Protein AF-A0AAV4JV47-F1 (afdb_monomer_lite)

Organism: NCBI:txid1093978

Sequence (155 aa):
MAGEVENIEKFLDEHLPAEKLKEVKRLLYGKELRSLEFPPEAQELATEKEFELKGYICDAAAESSRSLKVVRIAGVQNKIVLATSAPVTAQRDAIWAKISDIIKCAALCGVNILCLQEAWTMPFAFCTREKRPWAEFAEPAEIGPTTKFLQQVGQ

Foldseek 3Di:
DPPDDPDPLVVLVVPDDPVVSVVVCCVPPNDDWDWDDADPVLVVLCVVLVHDDTGTDDDDDDDPVDDDDDAAEEEDDDDFDDDQPDDLVVRQVRLLVSVLSVLVSCVSRVHPYYDYDPPSSHPPCVVVVDCPPVVVSDADPCPGPVNVSCVVSVD

Structure (mmCIF, N/CA/C/O backbone):
data_AF-A0AAV4JV47-F1
#
_entry.id   AF-A0AAV4JV47-F1
#
loop_
_atom_site.group_PDB
_atom_site.id
_atom_site.type_symbol
_atom_site.label_atom_id
_atom_site.label_alt_id
_atom_site.label_comp_id
_atom_site.label_asym_id
_atom_site.label_entity_id
_atom_site.label_seq_id
_atom_site.pdbx_PDB_ins_code
_atom_site.Cartn_x
_atom_site.Cartn_y
_atom_site.Cartn_z
_atom_site.occupancy
_atom_site.B_iso_or_equiv
_atom_site.auth_seq_id
_atom_site.auth_comp_id
_atom_site.auth_asym_id
_atom_site.auth_atom_id
_atom_site.pdbx_PDB_model_num
ATOM 1 N N . MET A 1 1 ? 18.681 25.647 8.329 1.00 42.69 1 MET A N 1
ATOM 2 C CA . MET A 1 1 ? 18.346 24.240 8.047 1.00 42.69 1 MET A CA 1
ATOM 3 C C . MET A 1 1 ? 17.227 23.882 8.998 1.00 42.69 1 MET A C 1
ATOM 5 O O . MET A 1 1 ? 17.462 23.922 10.198 1.00 42.69 1 MET A O 1
ATOM 9 N N . ALA A 1 2 ? 16.000 23.719 8.503 1.00 50.06 2 ALA A N 1
ATOM 10 C CA . ALA A 1 2 ? 14.939 23.171 9.341 1.00 50.06 2 ALA A CA 1
ATOM 11 C C . ALA A 1 2 ? 15.394 21.763 9.747 1.00 50.06 2 ALA A C 1
ATOM 13 O O . ALA A 1 2 ? 15.853 21.027 8.875 1.00 50.06 2 ALA A O 1
ATOM 14 N N . GLY A 1 3 ? 15.383 21.440 11.042 1.00 59.97 3 GLY A N 1
ATOM 15 C CA . GLY A 1 3 ? 15.695 20.084 11.490 1.00 59.97 3 GLY A CA 1
ATOM 16 C C . GLY A 1 3 ? 14.797 19.097 10.750 1.00 59.97 3 GLY A C 1
ATOM 17 O O . GLY A 1 3 ? 13.616 19.384 10.548 1.00 59.97 3 GLY A O 1
ATOM 18 N N . GLU A 1 4 ? 15.365 17.992 10.277 1.00 77.50 4 GLU A N 1
ATOM 19 C CA . GLU A 1 4 ? 14.589 16.953 9.608 1.00 77.50 4 GLU A CA 1
ATOM 20 C C . GLU A 1 4 ? 13.597 16.366 10.618 1.00 77.50 4 GLU A C 1
ATOM 22 O O . GLU A 1 4 ? 13.984 15.780 11.625 1.00 77.50 4 GLU A O 1
ATOM 27 N N . VAL A 1 5 ? 12.305 16.586 10.376 1.00 81.06 5 VAL A N 1
ATOM 28 C CA . VAL A 1 5 ? 11.218 15.982 11.146 1.00 81.06 5 VAL A CA 1
ATOM 29 C C . VAL A 1 5 ? 10.645 14.862 10.293 1.00 81.06 5 VAL A C 1
ATOM 31 O O . VAL A 1 5 ? 9.981 15.127 9.294 1.00 81.06 5 VAL A O 1
ATOM 34 N N . GLU A 1 6 ? 10.905 13.613 10.676 1.00 81.88 6 GLU A N 1
ATOM 35 C CA . GLU A 1 6 ? 10.415 12.443 9.934 1.00 81.88 6 GLU A CA 1
ATOM 36 C C . GLU A 1 6 ? 8.892 12.284 10.031 1.00 81.88 6 GLU A C 1
ATOM 38 O O . GLU A 1 6 ? 8.231 11.907 9.066 1.00 81.88 6 GLU A O 1
ATOM 43 N N . ASN A 1 7 ? 8.323 12.543 11.212 1.00 88.00 7 ASN A N 1
ATOM 44 C CA . ASN A 1 7 ? 6.908 12.338 11.488 1.00 88.00 7 ASN A CA 1
ATOM 45 C C . ASN A 1 7 ? 6.410 13.366 12.512 1.00 88.00 7 ASN A C 1
ATOM 47 O O . ASN A 1 7 ? 6.961 13.487 13.607 1.00 88.00 7 ASN A O 1
ATOM 51 N N . ILE A 1 8 ? 5.344 14.086 12.157 1.00 91.31 8 ILE A N 1
ATOM 52 C CA . ILE A 1 8 ? 4.749 15.112 13.017 1.00 91.31 8 ILE A CA 1
ATOM 53 C C . ILE A 1 8 ? 4.219 14.535 14.333 1.00 91.31 8 ILE A C 1
ATOM 55 O O . ILE A 1 8 ? 4.390 15.164 15.368 1.00 91.31 8 ILE A O 1
ATOM 59 N N . GLU A 1 9 ? 3.619 13.343 14.331 1.00 89.06 9 GLU A N 1
ATOM 60 C CA . GLU A 1 9 ? 3.106 12.723 15.555 1.00 89.06 9 GLU A CA 1
ATOM 61 C C . GLU A 1 9 ? 4.239 12.392 16.521 1.00 89.06 9 GLU A C 1
ATOM 63 O O . GLU A 1 9 ? 4.167 12.806 17.673 1.00 89.06 9 GLU A O 1
ATOM 68 N N . LYS A 1 10 ? 5.318 11.753 16.041 1.00 89.25 10 LYS A N 1
ATOM 69 C CA . LYS A 1 10 ? 6.503 11.468 16.872 1.00 89.25 10 LYS A CA 1
ATOM 70 C C . LYS A 1 10 ? 7.087 12.750 17.463 1.00 89.25 10 LYS A C 1
ATOM 72 O O . LYS A 1 10 ? 7.355 12.821 18.656 1.00 89.25 10 LYS A O 1
ATOM 77 N N . PHE A 1 11 ? 7.225 13.785 16.635 1.00 91.75 11 PHE A N 1
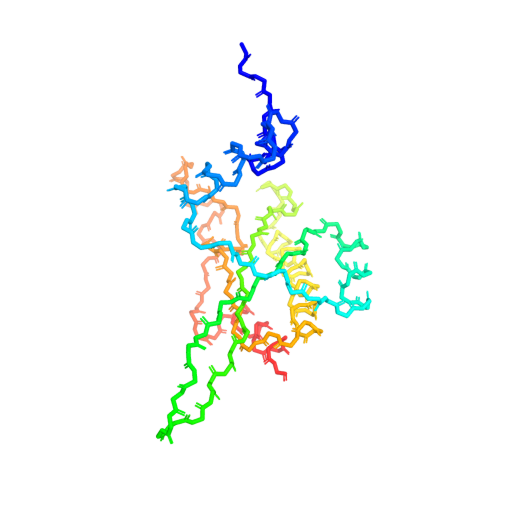ATOM 78 C CA . PHE A 1 11 ? 7.759 15.066 17.081 1.00 91.75 11 PHE A CA 1
ATOM 79 C C . PHE A 1 11 ? 6.890 15.708 18.169 1.00 91.75 11 PHE A C 1
ATOM 81 O O . PHE A 1 11 ? 7.416 16.191 19.171 1.00 91.75 11 PHE A O 1
ATOM 88 N N . LEU A 1 12 ? 5.565 15.698 17.998 1.00 92.12 12 LEU A N 1
ATOM 89 C CA . LEU A 1 12 ? 4.641 16.213 19.006 1.00 92.12 12 LEU A CA 1
ATOM 90 C C . LEU A 1 12 ? 4.714 15.389 20.299 1.00 92.12 12 LEU A C 1
ATOM 92 O O . LEU A 1 12 ? 4.764 15.978 21.377 1.00 92.12 12 LEU A O 1
ATOM 96 N N . ASP A 1 13 ? 4.766 14.061 20.190 1.00 89.44 13 ASP A N 1
ATOM 97 C CA . ASP A 1 13 ? 4.833 13.142 21.331 1.00 89.44 13 ASP A CA 1
ATOM 98 C C . ASP A 1 13 ? 6.111 13.341 22.164 1.00 89.44 13 ASP A C 1
ATOM 100 O O . ASP A 1 13 ? 6.063 13.301 23.392 1.00 89.44 13 ASP A O 1
ATOM 104 N N . GLU A 1 14 ? 7.244 13.614 21.515 1.00 92.25 14 GLU A N 1
ATOM 105 C CA . GLU A 1 14 ? 8.539 13.827 22.175 1.00 92.25 14 GLU A CA 1
ATOM 106 C C . GLU A 1 14 ? 8.668 15.199 22.861 1.00 92.25 14 GLU A C 1
ATOM 108 O O . GLU A 1 14 ? 9.405 15.333 23.840 1.00 92.25 14 GLU A O 1
ATOM 113 N N . HIS A 1 15 ? 7.974 16.229 22.362 1.00 92.88 15 HIS A N 1
ATOM 114 C CA . HIS A 1 15 ? 8.234 17.624 22.749 1.00 92.88 15 HIS A CA 1
ATOM 115 C C . HIS A 1 15 ? 7.099 18.294 23.536 1.00 92.88 15 HIS A C 1
ATOM 117 O O . HIS A 1 15 ? 7.290 19.393 24.067 1.00 92.88 15 HIS A O 1
ATOM 123 N N . LEU A 1 16 ? 5.915 17.680 23.630 1.00 93.19 16 LEU A N 1
ATOM 124 C CA . LEU A 1 16 ? 4.774 18.244 24.354 1.00 93.19 16 LEU A CA 1
ATOM 125 C C . LEU A 1 16 ? 4.447 17.443 25.622 1.00 93.19 16 LEU A C 1
ATOM 127 O O . LEU A 1 16 ? 4.343 16.220 25.579 1.00 93.19 16 LEU A O 1
ATOM 131 N N . PRO A 1 17 ? 4.174 18.118 26.756 1.00 94.75 17 PRO A N 1
ATOM 132 C CA . PRO A 1 17 ? 3.592 17.464 27.923 1.00 94.75 17 PRO A CA 1
ATOM 133 C C . PRO A 1 17 ? 2.247 16.810 27.580 1.00 94.75 17 PRO A C 1
ATOM 135 O O . PRO A 1 17 ? 1.463 17.397 26.832 1.00 94.75 17 PRO A O 1
ATOM 138 N N . ALA A 1 18 ? 1.942 15.662 28.195 1.00 91.56 18 ALA A N 1
ATOM 139 C CA . ALA A 1 18 ? 0.763 14.841 27.889 1.00 91.56 18 ALA A CA 1
ATOM 140 C C . ALA A 1 18 ? -0.566 15.626 27.839 1.00 91.56 18 ALA A C 1
ATOM 142 O O . ALA A 1 18 ? -1.353 15.454 26.910 1.00 91.56 18 ALA A O 1
ATOM 143 N N . GLU A 1 19 ? -0.786 16.547 28.783 1.00 90.88 19 GLU A N 1
ATOM 144 C CA . GLU A 1 19 ? -1.986 17.400 28.826 1.00 90.88 19 GLU A CA 1
ATOM 145 C C . GLU A 1 19 ? -2.117 18.295 27.583 1.00 90.88 19 GLU A C 1
ATOM 147 O O . GLU A 1 19 ? -3.182 18.398 26.975 1.00 90.88 19 GLU A O 1
ATOM 152 N N . LYS A 1 20 ? -1.011 18.921 27.159 1.00 93.25 20 LYS A N 1
ATOM 153 C CA . LYS A 1 20 ? -0.995 19.779 25.966 1.00 93.25 20 LYS A CA 1
ATOM 154 C C . LYS A 1 20 ? -1.056 18.952 24.690 1.00 93.25 20 LYS A C 1
ATOM 156 O O . LYS A 1 20 ? -1.734 19.349 23.751 1.00 93.25 20 LYS A O 1
ATOM 161 N N . LEU A 1 21 ? -0.370 17.814 24.663 1.00 92.94 21 LEU A N 1
ATOM 162 C CA . LEU A 1 21 ? -0.360 16.889 23.537 1.00 92.94 21 LEU A CA 1
ATOM 163 C C . LEU A 1 21 ? -1.773 16.404 23.205 1.00 92.94 21 LEU A C 1
ATOM 165 O O . LEU A 1 21 ? -2.169 16.430 22.041 1.00 92.94 21 LEU A O 1
ATOM 169 N N . LYS A 1 22 ? -2.552 16.037 24.227 1.00 91.38 22 LYS A N 1
ATOM 170 C CA . LYS A 1 22 ? -3.947 15.622 24.066 1.00 91.38 22 LYS A CA 1
ATOM 171 C C . LYS A 1 22 ? -4.797 16.721 23.431 1.00 91.38 22 LYS A C 1
ATOM 173 O O . LYS A 1 22 ? -5.512 16.455 22.469 1.00 91.38 22 LYS A O 1
ATOM 178 N N . GLU A 1 23 ? -4.688 17.959 23.916 1.00 93.38 23 GLU A N 1
ATOM 179 C CA . GLU A 1 23 ? -5.421 19.090 23.333 1.00 93.38 23 GLU A CA 1
ATOM 180 C C . GLU A 1 23 ? -4.958 19.420 21.908 1.00 93.38 23 GLU A C 1
ATOM 182 O O . GLU A 1 23 ? -5.789 19.679 21.040 1.00 93.38 23 GLU A O 1
ATOM 187 N N . VAL A 1 24 ? -3.654 19.351 21.627 1.00 94.00 24 VAL A N 1
ATOM 188 C CA . VAL A 1 24 ? -3.114 19.569 20.276 1.00 94.00 24 VAL A CA 1
ATOM 189 C C . VAL A 1 24 ? -3.617 18.499 19.307 1.00 94.00 24 VAL A C 1
ATOM 191 O O . VAL A 1 24 ? -4.143 18.847 18.250 1.00 94.00 24 VAL A O 1
ATOM 194 N N . LYS A 1 25 ? -3.537 17.210 19.668 1.00 92.69 25 LYS A N 1
ATOM 195 C CA . LYS A 1 25 ? -4.076 16.113 18.846 1.00 92.69 25 LYS A CA 1
ATOM 196 C C . LYS A 1 25 ? -5.584 16.267 18.642 1.00 92.69 25 LYS A C 1
ATOM 198 O O . LYS A 1 25 ? -6.061 16.077 17.525 1.00 92.69 25 LYS A O 1
ATOM 203 N N . ARG A 1 26 ? -6.320 16.700 19.674 1.00 93.75 26 ARG A N 1
ATOM 204 C CA . ARG A 1 26 ? -7.760 16.975 19.574 1.00 93.75 26 ARG A CA 1
ATOM 205 C C . ARG A 1 26 ? -8.079 18.081 18.568 1.00 93.75 26 ARG A C 1
ATOM 207 O O . ARG A 1 26 ? -9.056 17.975 17.834 1.00 93.75 26 ARG A O 1
ATOM 214 N N . LEU A 1 27 ? -7.281 19.147 18.541 1.00 94.56 27 LEU A N 1
ATOM 215 C CA . LEU A 1 27 ? -7.477 20.270 17.621 1.00 94.56 27 LEU A CA 1
ATOM 216 C C . LEU A 1 27 ? -7.065 19.937 16.181 1.00 94.56 27 LEU A C 1
ATOM 218 O O . LEU A 1 27 ? -7.753 20.358 15.256 1.00 94.56 27 LEU A O 1
ATOM 222 N N . LEU A 1 28 ? -5.970 19.196 15.986 1.00 94.25 28 LEU A N 1
ATOM 223 C CA . LEU A 1 28 ? -5.452 18.855 14.655 1.00 94.25 28 LEU A CA 1
ATOM 224 C C . LEU A 1 28 ? -6.223 17.712 13.987 1.00 94.25 28 LEU A C 1
ATOM 226 O O . LEU A 1 28 ? -6.542 17.796 12.804 1.00 94.25 28 LEU A O 1
ATOM 230 N N . TYR A 1 29 ? -6.510 16.647 14.738 1.00 93.25 29 TYR A N 1
ATOM 231 C CA . TYR A 1 29 ? -7.049 15.394 14.198 1.00 93.25 29 TYR A CA 1
ATOM 232 C C . TYR A 1 29 ? -8.501 15.133 14.611 1.00 93.25 29 TYR A C 1
ATOM 234 O O . TYR A 1 29 ? -9.175 14.288 14.025 1.00 93.25 29 TYR A O 1
ATOM 242 N N . GLY A 1 30 ? -9.011 15.856 15.610 1.00 92.25 30 GLY A N 1
ATOM 243 C CA . GLY A 1 30 ? -10.343 15.629 16.159 1.00 92.25 30 GLY A CA 1
ATOM 244 C C . GLY A 1 30 ? -10.346 14.541 17.231 1.00 92.25 30 GLY A C 1
ATOM 245 O O . GLY A 1 30 ? -9.715 14.672 18.276 1.00 92.25 30 GLY A O 1
ATOM 246 N N . LYS A 1 31 ? -11.125 13.478 17.031 1.00 88.69 31 LYS A N 1
ATOM 247 C CA . LYS A 1 31 ? -11.237 12.396 18.019 1.00 88.69 31 LYS A CA 1
ATOM 248 C C . LYS A 1 31 ? -10.009 11.487 17.946 1.00 88.69 31 LYS A C 1
ATOM 250 O O . LYS A 1 31 ? -9.662 11.010 16.872 1.00 88.69 31 LYS A O 1
ATOM 255 N N . GLU A 1 32 ? -9.420 11.180 19.098 1.00 88.56 32 GLU A N 1
ATOM 256 C CA . GLU A 1 32 ? -8.380 10.156 19.205 1.00 88.56 32 GLU A CA 1
ATOM 257 C C . GLU A 1 32 ? -8.941 8.776 18.824 1.00 88.56 32 GLU A C 1
ATOM 259 O O . GLU A 1 32 ? -9.976 8.336 19.342 1.00 88.56 32 GLU A O 1
ATOM 264 N N . LEU A 1 33 ? -8.275 8.115 17.878 1.00 92.69 33 LEU A N 1
ATOM 265 C CA . LEU A 1 33 ? -8.669 6.805 17.374 1.00 92.69 33 LEU A CA 1
ATOM 266 C C . LEU A 1 33 ? -7.932 5.701 18.125 1.00 92.69 33 LEU A C 1
ATOM 268 O O . LEU A 1 33 ? -6.772 5.852 18.502 1.00 92.69 33 LEU A O 1
ATOM 272 N N . ARG A 1 34 ? -8.600 4.561 18.307 1.00 94.12 34 ARG A N 1
ATOM 273 C CA . ARG A 1 34 ? -7.971 3.376 18.900 1.00 94.12 34 ARG A CA 1
ATOM 274 C C . ARG A 1 34 ? -7.056 2.723 17.870 1.00 94.12 34 ARG A C 1
ATOM 276 O O . ARG A 1 34 ? -7.464 2.572 16.719 1.00 94.12 34 ARG A O 1
ATOM 283 N N . SER A 1 35 ? -5.864 2.305 18.281 1.00 94.94 35 SER A N 1
ATOM 284 C CA . SER A 1 35 ? -4.967 1.521 17.427 1.00 94.94 35 SER A CA 1
ATOM 285 C C . SER A 1 35 ? -5.559 0.143 17.129 1.00 94.94 35 SER A C 1
ATOM 287 O O . SER A 1 35 ? -6.207 -0.465 17.983 1.00 94.94 35 SER A O 1
ATOM 289 N N . LEU A 1 36 ? -5.342 -0.343 15.910 1.00 95.69 36 LEU A N 1
ATOM 290 C CA . LEU A 1 36 ? -5.712 -1.690 15.493 1.00 95.69 36 LEU A CA 1
ATOM 291 C C . LEU A 1 36 ? -4.603 -2.673 15.882 1.00 95.69 36 LEU A C 1
ATOM 293 O O . LEU A 1 36 ? -3.433 -2.439 15.586 1.00 95.69 36 LEU A O 1
ATOM 297 N N . GLU A 1 37 ? -4.972 -3.784 16.510 1.00 95.88 37 GLU A N 1
ATOM 298 C CA . GLU A 1 37 ? -4.042 -4.884 16.764 1.00 95.88 37 GLU A CA 1
ATOM 299 C C . GLU A 1 37 ? -3.842 -5.714 15.491 1.00 95.88 37 GLU A C 1
ATOM 301 O O . GLU A 1 37 ? -4.807 -6.100 14.822 1.00 95.88 37 GLU A O 1
ATOM 306 N N . PHE A 1 38 ? -2.581 -5.992 15.160 1.00 96.81 38 PHE A N 1
ATOM 307 C CA . PHE A 1 38 ? -2.205 -6.750 13.969 1.00 96.81 38 PHE A CA 1
ATOM 308 C C . PHE A 1 38 ? -1.777 -8.177 14.316 1.00 96.81 38 PHE A C 1
ATOM 310 O O . PHE A 1 38 ? -1.081 -8.355 15.319 1.00 96.81 38 PHE A O 1
ATOM 317 N N . PRO A 1 39 ? -2.105 -9.179 13.477 1.00 97.50 39 PRO A N 1
ATOM 318 C CA . PRO A 1 39 ? -1.571 -10.531 13.626 1.00 97.50 39 PRO A CA 1
ATOM 319 C C . PRO A 1 39 ? -0.031 -10.541 13.621 1.00 97.50 39 PRO A C 1
ATOM 321 O O . PRO A 1 39 ? 0.556 -9.776 12.849 1.00 97.50 39 PRO A O 1
ATOM 324 N N . PRO A 1 40 ? 0.634 -11.410 14.411 1.00 97.44 40 PRO A N 1
ATOM 325 C CA . PRO A 1 40 ? 2.098 -11.490 14.452 1.00 97.44 40 PRO A CA 1
ATOM 326 C C . PRO A 1 40 ? 2.723 -11.696 13.068 1.00 97.44 40 PRO A C 1
ATOM 328 O O . PRO A 1 40 ? 3.636 -10.969 12.695 1.00 97.44 40 PRO A O 1
ATOM 331 N N . GLU A 1 41 ? 2.140 -12.584 12.260 1.00 97.69 41 GLU A N 1
ATOM 332 C CA . GLU A 1 41 ? 2.583 -12.879 10.890 1.00 97.69 41 GLU A CA 1
ATOM 333 C C . GLU A 1 41 ? 2.618 -11.624 9.998 1.00 97.69 41 GLU A C 1
ATOM 335 O O . GLU A 1 41 ? 3.530 -11.439 9.193 1.00 97.69 41 GLU A O 1
ATOM 340 N N . ALA A 1 42 ? 1.642 -10.723 10.154 1.00 97.75 42 ALA A N 1
ATOM 341 C CA . ALA A 1 42 ? 1.591 -9.477 9.393 1.00 97.75 42 ALA A CA 1
ATOM 342 C C . ALA A 1 42 ? 2.680 -8.490 9.838 1.00 97.75 42 ALA A C 1
ATOM 344 O O . ALA A 1 42 ? 3.258 -7.801 8.997 1.00 97.75 42 ALA A O 1
ATOM 345 N N . GLN A 1 43 ? 2.970 -8.434 11.143 1.00 97.38 43 GLN A N 1
ATOM 346 C CA . GLN A 1 43 ? 4.025 -7.581 11.700 1.00 97.38 43 GLN A CA 1
ATOM 347 C C . GLN A 1 43 ? 5.422 -8.081 11.309 1.00 97.38 43 GLN A C 1
ATOM 349 O O . GLN A 1 43 ? 6.288 -7.278 10.956 1.00 97.38 43 GLN A O 1
ATOM 354 N N . GLU A 1 44 ? 5.629 -9.399 11.328 1.00 97.94 44 GLU A N 1
ATOM 355 C CA . GLU A 1 44 ? 6.870 -10.045 10.893 1.00 97.94 44 GLU A CA 1
ATOM 356 C C . GLU A 1 44 ? 7.134 -9.768 9.414 1.00 97.94 44 GLU A C 1
ATOM 358 O O . GLU A 1 44 ? 8.217 -9.299 9.066 1.00 97.94 44 GLU A O 1
ATOM 363 N N . LEU A 1 45 ? 6.119 -9.941 8.559 1.00 97.94 45 LEU A N 1
ATOM 364 C CA . LEU A 1 45 ? 6.230 -9.646 7.132 1.00 97.94 45 LEU A CA 1
ATOM 365 C C . LEU A 1 45 ? 6.533 -8.163 6.870 1.00 97.94 45 LEU A C 1
ATOM 367 O O . LEU A 1 45 ? 7.378 -7.849 6.034 1.00 97.94 45 LEU A O 1
ATOM 371 N N . ALA A 1 46 ? 5.874 -7.246 7.585 1.00 97.62 46 ALA A N 1
ATOM 372 C CA . ALA A 1 46 ? 6.143 -5.812 7.467 1.00 97.62 46 ALA A CA 1
ATOM 373 C C . ALA A 1 46 ? 7.582 -5.454 7.873 1.00 97.62 46 ALA A C 1
ATOM 375 O O . ALA A 1 46 ? 8.231 -4.639 7.215 1.00 97.62 46 ALA A O 1
ATOM 376 N N . THR A 1 47 ? 8.097 -6.112 8.914 1.00 97.50 47 THR A N 1
ATOM 377 C CA . THR A 1 47 ? 9.476 -5.944 9.385 1.00 97.50 47 THR A CA 1
ATOM 378 C C . THR A 1 47 ? 10.479 -6.505 8.375 1.00 97.50 47 THR A C 1
ATOM 380 O O . THR A 1 47 ? 11.414 -5.803 7.999 1.00 97.50 47 THR A O 1
ATOM 383 N N . GLU A 1 48 ? 10.268 -7.730 7.884 1.00 97.88 48 GLU A N 1
ATOM 384 C CA . GLU A 1 48 ? 11.135 -8.391 6.896 1.00 97.88 48 GLU A CA 1
ATOM 385 C C . GLU A 1 48 ? 11.227 -7.591 5.590 1.00 97.88 48 GLU A C 1
ATOM 387 O O . GLU A 1 48 ? 12.292 -7.473 4.986 1.00 97.88 48 GLU A O 1
ATOM 392 N N . LYS A 1 49 ? 10.098 -7.034 5.144 1.00 97.31 49 LYS A N 1
ATOM 393 C CA . LYS A 1 49 ? 9.979 -6.294 3.880 1.00 97.31 49 LYS A CA 1
ATOM 394 C C . LYS A 1 49 ? 10.182 -4.788 4.032 1.00 97.31 49 LYS A C 1
ATOM 396 O O . LYS A 1 49 ? 10.018 -4.056 3.051 1.00 97.31 49 LYS A O 1
ATOM 401 N N . GLU A 1 50 ? 10.545 -4.345 5.234 1.00 96.69 50 GLU A N 1
ATOM 402 C CA . GLU A 1 50 ? 10.915 -2.971 5.568 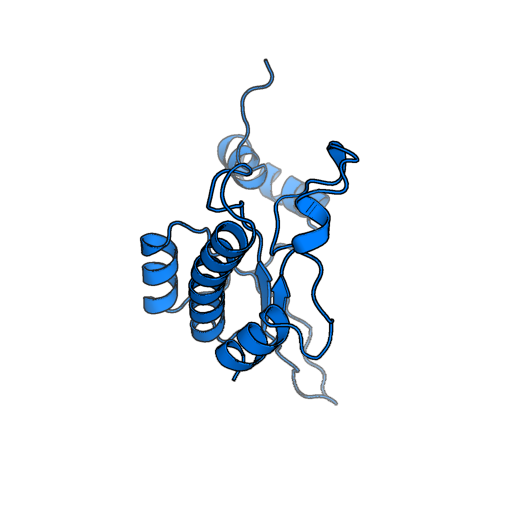1.00 96.69 50 GLU A CA 1
ATOM 403 C C . GLU A 1 50 ? 9.851 -1.932 5.163 1.00 96.69 50 GLU A C 1
ATOM 405 O O . GLU A 1 50 ? 10.131 -0.956 4.457 1.00 96.69 50 GLU A O 1
ATOM 410 N N . PHE A 1 51 ? 8.605 -2.130 5.599 1.00 96.88 51 PHE A N 1
ATOM 411 C CA . PHE A 1 51 ? 7.550 -1.124 5.457 1.00 96.88 51 PHE A CA 1
ATOM 412 C C . PHE A 1 51 ? 6.785 -0.891 6.763 1.00 96.88 51 PHE A C 1
ATOM 414 O O . PHE A 1 51 ? 6.671 -1.765 7.616 1.00 96.88 51 PHE A O 1
ATOM 421 N N . GLU A 1 52 ? 6.258 0.324 6.926 1.00 96.81 52 GLU A N 1
ATOM 422 C CA . GLU A 1 52 ? 5.480 0.703 8.105 1.00 96.81 52 GLU A CA 1
ATOM 423 C C . GLU A 1 52 ? 4.059 0.125 8.026 1.00 96.81 52 GLU A C 1
ATOM 425 O O . GLU A 1 52 ? 3.350 0.324 7.038 1.00 96.81 52 GLU A O 1
ATOM 430 N N . LEU A 1 53 ? 3.630 -0.556 9.092 1.00 97.62 53 LEU A N 1
ATOM 431 C CA . LEU A 1 53 ? 2.267 -1.052 9.265 1.00 97.62 53 LEU A CA 1
ATOM 432 C C . LEU A 1 53 ? 1.595 -0.311 10.427 1.00 97.62 53 LEU A C 1
ATOM 434 O O . LEU A 1 53 ? 1.993 -0.445 11.583 1.00 97.62 53 LEU A O 1
ATOM 438 N N . LYS A 1 54 ? 0.560 0.474 10.114 1.00 96.69 54 LYS A N 1
ATOM 439 C CA . LYS A 1 54 ? -0.250 1.230 11.081 1.00 96.69 54 LYS A CA 1
ATOM 440 C C . LYS A 1 54 ? -1.729 1.075 10.777 1.00 96.69 54 LYS A C 1
ATOM 442 O O . LYS A 1 54 ? -2.125 0.952 9.621 1.00 96.69 54 LYS A O 1
ATOM 447 N N . GLY A 1 55 ? -2.552 1.080 11.819 1.00 97.25 55 GLY A N 1
ATOM 448 C CA . GLY A 1 55 ? -3.987 0.858 11.692 1.00 97.25 55 GLY A CA 1
ATOM 449 C C . GLY A 1 55 ? -4.743 1.476 12.849 1.00 97.25 55 GLY A C 1
ATOM 450 O O . GLY A 1 55 ? -4.275 1.471 13.986 1.00 97.25 55 GLY A O 1
ATOM 451 N N . TYR A 1 56 ? -5.921 2.001 12.537 1.00 96.94 56 TYR A N 1
ATOM 452 C CA . TYR A 1 56 ? -6.756 2.743 13.469 1.00 96.94 56 TYR A CA 1
ATOM 453 C C . TYR A 1 56 ? -8.217 2.345 13.288 1.00 96.94 56 TYR A C 1
ATOM 455 O O . TYR A 1 56 ? -8.645 1.973 12.193 1.00 96.94 56 TYR A O 1
ATOM 463 N N . ILE A 1 57 ? -8.985 2.423 14.369 1.00 96.94 57 ILE A N 1
ATOM 464 C CA . ILE A 1 57 ? -10.389 2.029 14.408 1.00 96.94 57 ILE A CA 1
ATOM 465 C C . ILE A 1 57 ? -11.264 3.279 14.492 1.00 96.94 57 ILE A C 1
ATOM 467 O O . ILE A 1 57 ? -11.203 4.040 15.461 1.00 96.94 57 ILE A O 1
ATOM 471 N N . CYS A 1 58 ? -12.122 3.447 13.488 1.00 94.75 58 CYS A N 1
ATOM 472 C CA . CYS A 1 58 ? -13.168 4.464 13.455 1.00 94.75 58 CYS A CA 1
ATOM 473 C C . CYS A 1 58 ? -14.512 3.834 13.843 1.00 94.75 58 CYS A C 1
ATOM 475 O O . CYS A 1 58 ? -15.194 3.245 13.007 1.00 94.75 58 CYS A O 1
ATOM 477 N N . ASP A 1 59 ? -14.886 3.948 15.117 1.00 92.75 59 ASP A N 1
ATOM 478 C CA . ASP A 1 59 ? -16.148 3.404 15.628 1.00 92.75 59 ASP A CA 1
ATOM 479 C C . ASP A 1 59 ? -17.350 4.319 15.345 1.00 92.75 59 ASP A C 1
ATOM 481 O O . ASP A 1 59 ? -17.225 5.545 15.282 1.00 92.75 59 ASP A O 1
ATOM 485 N N . ALA A 1 60 ? -18.537 3.714 15.286 1.00 92.88 60 ALA A N 1
ATOM 486 C CA . ALA A 1 60 ? -19.826 4.398 15.222 1.00 92.88 60 ALA A CA 1
ATOM 487 C C . ALA A 1 60 ? -20.732 3.971 16.389 1.00 92.88 60 ALA A C 1
ATOM 489 O O . ALA A 1 60 ? -20.539 2.911 16.987 1.00 92.88 60 ALA A O 1
ATOM 490 N N . ALA A 1 61 ? -21.727 4.798 16.720 1.00 94.25 61 ALA A N 1
ATOM 491 C CA . ALA A 1 61 ? -22.738 4.441 17.712 1.00 94.25 61 ALA A CA 1
ATOM 492 C C . ALA A 1 61 ? -23.605 3.274 17.210 1.00 94.25 61 ALA A C 1
ATOM 494 O O . ALA A 1 61 ? -23.899 3.180 16.019 1.00 94.25 61 ALA A O 1
ATOM 495 N N . ALA A 1 62 ? -24.023 2.395 18.123 1.00 95.25 62 ALA A N 1
ATOM 496 C CA . ALA A 1 62 ? -24.904 1.286 17.781 1.00 95.25 62 ALA A CA 1
ATOM 497 C C . ALA A 1 62 ? -26.291 1.801 17.367 1.00 95.25 62 ALA A C 1
ATOM 499 O O . ALA A 1 62 ? -26.893 2.625 18.057 1.00 95.25 62 ALA A O 1
ATOM 500 N N . GLU A 1 63 ? -26.811 1.282 16.257 1.00 96.62 63 GLU A N 1
ATOM 501 C CA . GLU A 1 63 ? -28.186 1.522 15.824 1.00 96.62 63 GLU A CA 1
ATOM 502 C C . GLU A 1 63 ? -29.088 0.367 16.276 1.00 96.62 63 GLU A C 1
ATOM 504 O O . GLU A 1 63 ? -28.684 -0.793 16.266 1.00 96.62 63 GLU A O 1
ATOM 509 N N . SER A 1 64 ? -30.338 0.664 16.636 1.00 96.31 64 SER A N 1
ATOM 510 C CA . SER A 1 64 ? -31.331 -0.367 16.977 1.00 96.31 64 SER A CA 1
ATOM 511 C C . SER A 1 64 ? -31.969 -1.022 15.748 1.00 96.31 64 SER A C 1
ATOM 513 O O . SER A 1 64 ? -32.537 -2.106 15.852 1.00 96.31 64 SER A O 1
ATOM 515 N N . SER A 1 65 ? -31.897 -0.365 14.587 1.00 96.44 65 SER A N 1
ATOM 516 C CA . SER A 1 65 ? -32.543 -0.793 13.342 1.00 96.44 65 SER A CA 1
ATOM 517 C C . SER A 1 65 ? -31.586 -1.422 12.327 1.00 96.44 65 SER A C 1
ATOM 519 O O . SER A 1 65 ? -32.046 -1.990 11.336 1.00 96.44 65 SER A O 1
ATOM 521 N N . ARG A 1 66 ? -30.266 -1.323 12.537 1.00 96.81 66 ARG A N 1
ATOM 522 C CA . ARG A 1 66 ? -29.246 -1.822 11.605 1.00 96.81 66 ARG A CA 1
ATOM 523 C C . ARG A 1 66 ? -28.115 -2.516 12.345 1.00 96.81 66 ARG A C 1
ATOM 525 O O . ARG A 1 66 ? -27.682 -2.073 13.403 1.00 96.81 66 ARG 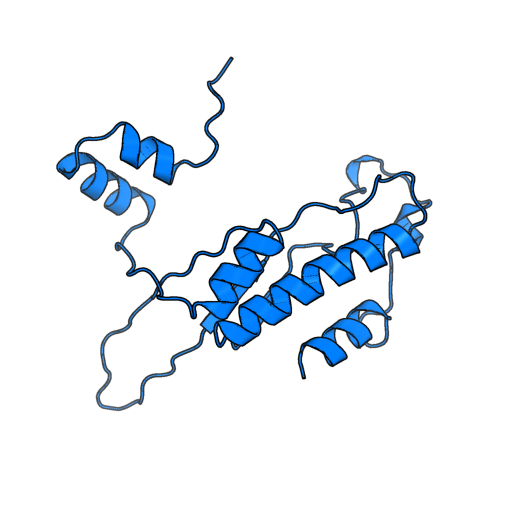A O 1
ATOM 532 N N . SER A 1 67 ? -27.601 -3.583 11.743 1.00 95.44 67 SER A N 1
ATOM 533 C CA . SER A 1 67 ? -26.372 -4.225 12.199 1.00 95.44 67 SER A CA 1
ATOM 534 C C . SER A 1 67 ? -25.142 -3.393 11.829 1.00 95.44 67 SER A C 1
ATOM 536 O O . SER A 1 67 ? -25.145 -2.651 10.841 1.00 95.44 67 SER A O 1
ATOM 538 N N . LEU A 1 68 ? -24.058 -3.573 12.584 1.00 95.19 68 LEU A N 1
ATOM 539 C CA . LEU A 1 68 ? -22.763 -2.972 12.278 1.00 95.19 68 LEU A CA 1
ATOM 540 C C . LEU A 1 68 ? -22.252 -3.452 10.912 1.00 95.19 68 LEU A C 1
ATOM 542 O O . LEU A 1 68 ? -22.276 -4.645 10.610 1.00 95.19 68 LEU A O 1
ATOM 546 N N . LYS A 1 69 ? -21.760 -2.514 10.102 1.00 95.56 69 LYS A N 1
ATOM 547 C CA . LYS A 1 69 ? -21.108 -2.786 8.814 1.00 95.56 69 LYS A CA 1
ATOM 548 C C . LYS A 1 69 ? -19.628 -2.452 8.926 1.00 95.56 69 LYS A C 1
ATOM 550 O O . 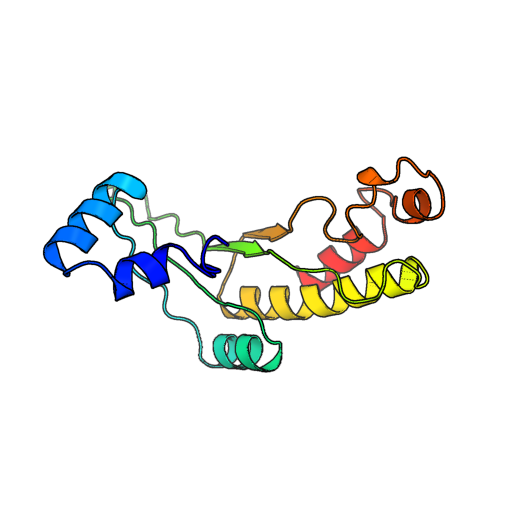LYS A 1 69 ? -19.188 -1.391 8.493 1.00 95.56 69 LYS A O 1
ATOM 555 N N . VAL A 1 70 ? -18.883 -3.338 9.577 1.00 95.94 70 VAL A N 1
ATOM 556 C CA . VAL A 1 70 ? -17.441 -3.165 9.772 1.00 95.94 70 VAL A CA 1
ATOM 557 C C . VAL A 1 70 ? -16.723 -3.488 8.465 1.00 95.94 70 VAL A C 1
ATOM 559 O O . VAL A 1 70 ? -16.907 -4.570 7.915 1.00 95.94 70 VAL A O 1
ATOM 562 N N . VAL A 1 71 ? -15.908 -2.551 7.981 1.00 97.75 71 VAL A N 1
ATOM 563 C CA . VAL A 1 71 ? -15.070 -2.715 6.788 1.00 97.75 71 VAL A CA 1
ATOM 564 C C . VAL A 1 71 ? -13.654 -2.274 7.134 1.00 97.75 71 VAL A C 1
ATOM 566 O O . VAL A 1 71 ? -13.461 -1.213 7.725 1.00 97.75 71 VAL A O 1
ATOM 569 N N . ARG A 1 72 ? -12.663 -3.083 6.764 1.00 98.06 72 ARG A N 1
ATOM 570 C CA . ARG A 1 72 ? -11.243 -2.742 6.857 1.00 98.06 72 ARG A CA 1
ATOM 571 C C . ARG A 1 72 ? -10.758 -2.241 5.505 1.00 98.06 72 ARG A C 1
ATOM 573 O O . ARG A 1 72 ? -10.909 -2.926 4.494 1.00 98.06 72 ARG A O 1
ATOM 580 N N . ILE A 1 73 ? -10.166 -1.055 5.502 1.00 98.25 73 ILE A N 1
ATOM 581 C CA . ILE A 1 73 ? -9.590 -0.435 4.309 1.00 98.25 73 ILE A CA 1
ATOM 582 C C . ILE A 1 73 ? -8.086 -0.243 4.500 1.00 98.25 73 ILE A C 1
ATOM 584 O O . ILE A 1 73 ? -7.644 0.015 5.619 1.00 98.25 73 ILE A O 1
ATOM 588 N N . ALA A 1 74 ? -7.310 -0.344 3.424 1.00 98.31 74 ALA A N 1
ATOM 589 C CA . ALA A 1 74 ? -5.880 -0.050 3.431 1.00 98.31 74 ALA A CA 1
ATOM 590 C C . ALA A 1 74 ? -5.523 0.971 2.352 1.00 98.31 74 ALA A C 1
ATOM 592 O O . ALA A 1 74 ? -5.932 0.842 1.198 1.00 98.31 74 ALA A O 1
ATOM 593 N N . GLY A 1 75 ? -4.725 1.966 2.733 1.00 98.31 75 GLY A N 1
ATOM 594 C CA . GLY A 1 75 ? -4.027 2.845 1.803 1.00 98.31 75 GLY A CA 1
ATOM 595 C C . GLY A 1 75 ? -2.555 2.460 1.754 1.00 98.31 75 GLY A C 1
ATOM 596 O O . GLY A 1 75 ? -1.924 2.336 2.801 1.00 98.31 75 GLY A O 1
ATOM 597 N N . VAL A 1 76 ? -2.016 2.270 0.553 1.00 98.31 76 VAL A N 1
ATOM 598 C CA . VAL A 1 76 ? -0.616 1.890 0.346 1.00 98.31 76 VAL A CA 1
ATOM 599 C C . VAL A 1 76 ? 0.157 3.058 -0.247 1.00 98.31 76 VAL A C 1
ATOM 601 O O . VAL A 1 76 ? -0.239 3.623 -1.267 1.00 98.31 76 VAL A O 1
ATOM 604 N N . GLN A 1 77 ? 1.286 3.378 0.381 1.00 97.44 77 GLN A N 1
ATOM 605 C CA . GLN A 1 77 ? 2.263 4.341 -0.116 1.00 97.44 77 GLN A CA 1
ATOM 606 C C . GLN A 1 77 ? 3.613 3.644 -0.282 1.00 97.44 77 GLN A C 1
ATOM 608 O O . GLN A 1 77 ? 4.039 2.880 0.584 1.00 97.44 77 GLN A O 1
ATOM 613 N N . ASN A 1 78 ? 4.298 3.892 -1.396 1.00 97.06 78 ASN A N 1
ATOM 614 C CA . ASN A 1 78 ? 5.579 3.268 -1.698 1.00 97.06 78 ASN A CA 1
ATOM 615 C C . ASN A 1 78 ? 6.498 4.180 -2.521 1.00 97.06 78 ASN A C 1
ATOM 617 O O . ASN A 1 78 ? 6.068 5.016 -3.314 1.00 97.06 78 ASN A O 1
ATOM 621 N N . LYS A 1 79 ? 7.806 3.944 -2.377 1.00 96.81 79 LYS A N 1
ATOM 622 C CA . LYS A 1 79 ? 8.830 4.444 -3.304 1.00 96.81 79 LYS A CA 1
ATOM 623 C C . LYS A 1 79 ? 9.020 3.488 -4.484 1.00 96.81 79 LYS A C 1
ATOM 625 O O . LYS A 1 79 ? 8.714 2.295 -4.370 1.00 96.81 79 LYS A O 1
ATOM 630 N N . ILE A 1 80 ? 9.574 4.003 -5.583 1.00 97.38 80 ILE A N 1
ATOM 631 C CA . ILE A 1 80 ? 10.073 3.173 -6.689 1.00 97.38 80 ILE A CA 1
ATOM 632 C C . ILE A 1 80 ? 11.211 2.262 -6.213 1.00 97.38 80 ILE A C 1
ATOM 634 O O . ILE A 1 80 ? 11.877 2.554 -5.217 1.00 97.38 80 ILE A O 1
ATOM 638 N N . VAL A 1 81 ? 11.417 1.148 -6.917 1.00 97.88 81 VAL A N 1
ATOM 639 C CA . VAL A 1 81 ? 12.373 0.108 -6.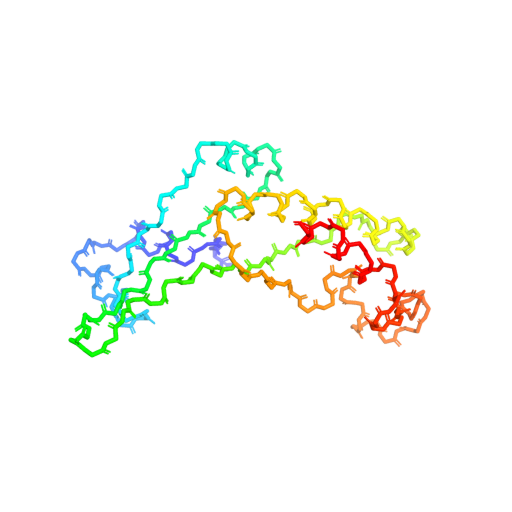503 1.00 97.88 81 VAL A CA 1
ATOM 640 C C . VAL A 1 81 ? 13.697 0.210 -7.257 1.00 97.88 81 VAL A C 1
ATOM 642 O O . VAL A 1 81 ? 14.751 0.263 -6.632 1.00 97.88 81 VAL A O 1
ATOM 645 N N . LEU A 1 82 ? 13.653 0.256 -8.590 1.00 98.25 82 LEU A N 1
ATOM 646 C CA . LEU A 1 82 ? 14.846 0.356 -9.432 1.00 98.25 82 LEU A CA 1
ATOM 647 C C . LEU A 1 82 ? 15.112 1.801 -9.870 1.00 98.25 82 LEU A C 1
ATOM 649 O O . LEU A 1 82 ? 14.236 2.663 -9.799 1.00 98.25 82 LEU A O 1
ATOM 653 N N . ALA A 1 83 ? 16.334 2.050 -10.349 1.00 97.88 83 ALA A N 1
ATOM 654 C CA . ALA A 1 83 ? 16.708 3.328 -10.943 1.00 97.88 83 ALA A CA 1
ATOM 655 C C . ALA A 1 83 ? 15.839 3.647 -12.169 1.00 97.88 83 ALA A C 1
ATOM 657 O O . ALA A 1 83 ? 15.496 2.763 -12.955 1.00 97.88 83 ALA A O 1
ATOM 658 N N . THR A 1 84 ? 15.557 4.932 -12.379 1.00 97.44 84 THR A N 1
ATOM 659 C CA . THR A 1 84 ? 14.717 5.405 -13.490 1.00 97.44 84 THR A CA 1
ATOM 660 C C . THR A 1 84 ? 15.344 5.181 -14.871 1.00 97.44 84 THR A C 1
ATOM 662 O O . THR A 1 84 ? 14.638 5.240 -15.873 1.00 97.44 84 THR A O 1
ATOM 665 N N . SER A 1 85 ? 16.645 4.877 -14.935 1.00 97.06 85 SER A N 1
ATOM 666 C CA . SER A 1 85 ? 17.381 4.497 -16.147 1.00 97.06 85 SER A CA 1
ATOM 667 C C . SER A 1 85 ? 17.289 3.006 -16.504 1.00 97.06 85 SER A C 1
ATOM 669 O O . SER A 1 85 ? 17.756 2.611 -17.572 1.00 97.06 85 SER A O 1
ATOM 671 N N . ALA A 1 86 ? 16.721 2.164 -15.633 1.00 98.06 86 ALA A N 1
ATOM 672 C CA . ALA A 1 86 ? 16.523 0.743 -15.911 1.00 98.06 86 ALA A CA 1
ATOM 673 C C . ALA A 1 86 ? 15.411 0.523 -16.963 1.00 98.06 86 ALA A C 1
ATOM 675 O O . ALA A 1 86 ? 14.581 1.410 -17.172 1.00 98.06 86 ALA A O 1
ATOM 676 N N . PRO A 1 87 ? 15.330 -0.655 -17.611 1.00 98.25 87 PRO A N 1
ATOM 677 C CA . PRO A 1 87 ? 14.234 -0.960 -18.531 1.00 98.25 87 PRO A CA 1
ATOM 678 C C . PRO A 1 87 ? 12.850 -0.801 -17.877 1.00 98.25 87 PRO A C 1
ATOM 680 O O . PRO A 1 87 ? 12.657 -1.213 -16.733 1.00 98.25 87 PRO A O 1
ATOM 683 N N . VAL A 1 88 ? 11.881 -0.245 -18.615 1.00 97.94 88 VAL A N 1
ATOM 684 C CA . VAL A 1 88 ? 10.513 0.057 -18.132 1.00 97.94 88 VAL A CA 1
ATOM 685 C C . VAL A 1 88 ? 9.841 -1.163 -17.498 1.00 97.94 88 VAL A C 1
ATOM 687 O O . VAL A 1 88 ? 9.309 -1.078 -16.392 1.00 97.94 88 VAL A O 1
ATOM 690 N N . THR A 1 89 ? 9.930 -2.320 -18.154 1.00 97.50 89 THR A N 1
ATOM 691 C CA . THR A 1 89 ? 9.365 -3.579 -17.650 1.00 97.50 89 THR A CA 1
ATOM 692 C C . THR A 1 89 ? 10.014 -4.016 -16.340 1.00 97.50 89 THR A C 1
ATOM 694 O O . THR A 1 89 ? 9.306 -4.358 -15.402 1.00 97.50 89 THR A O 1
ATOM 697 N N . ALA A 1 90 ? 11.341 -3.920 -16.225 1.00 98.38 90 ALA A N 1
ATOM 698 C CA . ALA A 1 90 ? 12.052 -4.265 -14.997 1.00 98.38 90 ALA A CA 1
ATOM 699 C C . ALA A 1 90 ? 11.671 -3.336 -13.831 1.00 98.38 90 ALA A C 1
ATOM 701 O O . ALA A 1 90 ? 11.488 -3.807 -12.710 1.00 98.38 90 ALA A O 1
ATOM 702 N N . GLN A 1 91 ? 11.519 -2.029 -14.085 1.00 98.56 91 GLN A N 1
ATOM 703 C CA . GLN A 1 91 ? 11.053 -1.076 -13.070 1.00 98.56 91 GLN A CA 1
ATOM 704 C C . GLN A 1 91 ? 9.652 -1.442 -12.564 1.00 98.56 91 GLN A C 1
ATOM 706 O O . GLN A 1 91 ? 9.440 -1.531 -11.354 1.00 98.56 91 GLN A O 1
ATOM 711 N N . ARG A 1 92 ? 8.717 -1.688 -13.489 1.00 98.25 92 ARG A N 1
ATOM 712 C CA . ARG A 1 92 ? 7.336 -2.069 -13.180 1.00 98.25 92 ARG A CA 1
ATOM 713 C C . ARG A 1 92 ? 7.271 -3.375 -12.388 1.00 98.25 92 ARG A C 1
ATOM 715 O O . ARG A 1 92 ? 6.633 -3.420 -11.341 1.00 98.25 92 ARG A O 1
ATOM 722 N N . ASP A 1 93 ? 7.957 -4.415 -12.854 1.00 98.25 93 ASP A N 1
ATOM 723 C CA . ASP A 1 93 ? 7.911 -5.745 -12.242 1.00 98.25 93 ASP A CA 1
ATOM 724 C C . ASP A 1 93 ? 8.527 -5.732 -10.828 1.00 98.25 93 ASP A C 1
ATOM 726 O O . ASP A 1 93 ? 8.024 -6.389 -9.915 1.00 98.25 93 ASP A O 1
ATOM 730 N N . ALA A 1 94 ? 9.563 -4.915 -10.601 1.00 98.50 94 ALA A N 1
ATOM 731 C CA . ALA A 1 94 ? 10.133 -4.716 -9.270 1.00 98.50 94 ALA A CA 1
ATOM 732 C C . ALA A 1 94 ? 9.148 -4.024 -8.308 1.00 98.50 94 ALA A C 1
ATOM 734 O O . ALA A 1 94 ? 9.058 -4.394 -7.135 1.00 98.50 94 ALA A O 1
ATOM 735 N N . ILE A 1 95 ? 8.379 -3.045 -8.798 1.00 98.50 95 ILE A N 1
ATOM 736 C CA . ILE A 1 95 ? 7.302 -2.420 -8.021 1.00 98.50 95 ILE A CA 1
ATOM 737 C C . ILE A 1 95 ? 6.194 -3.439 -7.730 1.00 98.50 95 ILE A C 1
ATOM 739 O O . ILE A 1 95 ? 5.742 -3.525 -6.590 1.00 98.50 95 ILE A O 1
ATOM 743 N N . TRP A 1 96 ? 5.776 -4.240 -8.715 1.00 98.44 96 TRP A N 1
ATOM 744 C CA . TRP A 1 96 ? 4.769 -5.286 -8.515 1.00 98.44 96 TRP A CA 1
ATOM 745 C C . TRP A 1 96 ? 5.177 -6.287 -7.439 1.00 98.44 96 TRP A C 1
ATOM 747 O O . TRP A 1 96 ? 4.357 -6.608 -6.584 1.00 98.44 96 TRP A O 1
ATOM 757 N N . ALA A 1 97 ? 6.433 -6.741 -7.431 1.00 98.00 97 ALA A N 1
ATOM 758 C CA . ALA A 1 97 ? 6.935 -7.648 -6.401 1.00 98.00 97 ALA A CA 1
ATOM 759 C C . ALA A 1 97 ? 6.788 -7.040 -4.995 1.00 98.00 97 ALA A C 1
ATOM 761 O O . ALA A 1 97 ? 6.256 -7.685 -4.091 1.00 98.00 97 ALA A O 1
ATOM 762 N N . LYS A 1 98 ? 7.164 -5.764 -4.833 1.00 98.19 98 LYS A N 1
ATOM 763 C CA . LYS A 1 98 ? 7.001 -5.038 -3.567 1.00 98.19 98 LYS A CA 1
ATOM 764 C C . LYS A 1 98 ? 5.533 -4.896 -3.158 1.00 98.19 98 LYS A C 1
ATOM 766 O O . LYS A 1 98 ? 5.183 -5.136 -2.006 1.00 98.19 98 LYS A O 1
ATOM 771 N N . ILE A 1 99 ? 4.673 -4.511 -4.098 1.00 98.25 99 ILE A N 1
ATOM 772 C CA . ILE A 1 99 ? 3.238 -4.342 -3.849 1.00 98.25 99 ILE A CA 1
ATOM 773 C C . ILE A 1 99 ? 2.559 -5.682 -3.553 1.00 98.25 99 ILE A C 1
ATOM 775 O O . ILE A 1 99 ? 1.675 -5.724 -2.707 1.00 98.25 99 ILE A O 1
ATOM 779 N N . SER A 1 100 ? 2.996 -6.781 -4.169 1.00 97.75 100 SER A N 1
ATOM 780 C CA . SER A 1 100 ? 2.501 -8.126 -3.860 1.00 97.75 100 SER A CA 1
ATOM 781 C C . SER A 1 100 ? 2.718 -8.469 -2.386 1.00 97.75 100 SER A C 1
ATOM 783 O O . SER A 1 100 ? 1.791 -8.935 -1.731 1.00 97.75 100 SER A O 1
ATOM 785 N N . ASP A 1 101 ? 3.898 -8.179 -1.835 1.00 97.75 101 ASP A N 1
ATOM 786 C CA . ASP A 1 101 ? 4.183 -8.431 -0.419 1.00 97.75 101 ASP A CA 1
ATOM 787 C C . ASP A 1 101 ? 3.344 -7.538 0.516 1.00 97.75 101 ASP A C 1
ATOM 789 O O . ASP A 1 101 ? 2.836 -8.012 1.534 1.00 97.75 101 ASP A O 1
ATOM 793 N N . ILE A 1 102 ? 3.095 -6.281 0.135 1.00 98.12 102 ILE A N 1
ATOM 794 C CA . ILE A 1 102 ? 2.206 -5.382 0.890 1.00 98.12 102 ILE A CA 1
ATOM 795 C C . ILE A 1 102 ? 0.745 -5.857 0.829 1.00 98.12 102 ILE A C 1
ATOM 797 O O . ILE A 1 102 ? 0.057 -5.852 1.849 1.00 98.12 102 ILE A O 1
ATOM 801 N N . ILE A 1 103 ? 0.265 -6.311 -0.334 1.00 98.12 103 ILE A N 1
ATOM 802 C CA . ILE A 1 103 ? -1.093 -6.856 -0.493 1.00 98.12 103 ILE A CA 1
ATOM 803 C C . ILE A 1 103 ? -1.264 -8.119 0.356 1.00 98.12 103 ILE A C 1
ATOM 805 O O . ILE A 1 103 ? -2.279 -8.248 1.037 1.00 98.12 103 ILE A O 1
ATOM 809 N N . LYS A 1 104 ? -0.262 -9.009 0.403 1.00 97.50 104 LYS A N 1
ATOM 810 C CA . LYS A 1 104 ? -0.274 -10.175 1.304 1.00 97.50 104 LYS A CA 1
ATOM 811 C C . LYS A 1 104 ? -0.390 -9.750 2.769 1.00 97.50 104 LYS A C 1
ATOM 813 O O . LYS A 1 104 ? 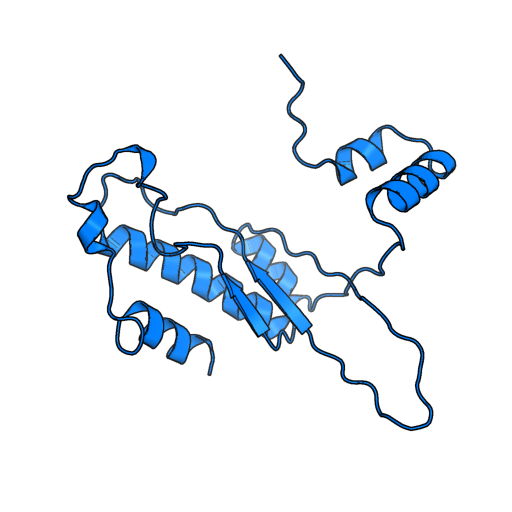-1.218 -10.291 3.493 1.00 97.50 104 LYS A O 1
ATOM 818 N N . CYS A 1 105 ? 0.385 -8.753 3.200 1.00 98.00 105 CYS A N 1
ATOM 819 C CA . CYS A 1 105 ? 0.291 -8.215 4.560 1.00 98.00 105 CYS A CA 1
ATOM 820 C C . CYS A 1 105 ? -1.101 -7.628 4.851 1.00 98.00 105 CYS A C 1
ATOM 822 O O . CYS A 1 105 ? -1.688 -7.906 5.897 1.00 98.00 105 CYS A O 1
ATOM 824 N N . ALA A 1 106 ? -1.681 -6.883 3.907 1.00 97.94 106 ALA A N 1
ATOM 825 C CA . ALA A 1 106 ? -3.037 -6.354 4.033 1.00 97.94 106 ALA A CA 1
ATOM 826 C C . ALA A 1 106 ? -4.094 -7.472 4.124 1.00 97.94 106 ALA A C 1
ATOM 828 O O . ALA A 1 106 ? -5.028 -7.370 4.923 1.00 97.94 106 ALA A O 1
ATOM 829 N N . ALA A 1 107 ? -3.923 -8.560 3.368 1.00 97.38 107 ALA A N 1
ATOM 830 C CA . ALA A 1 107 ? -4.786 -9.735 3.437 1.00 97.38 107 ALA A CA 1
ATOM 831 C C . ALA A 1 107 ? -4.706 -10.423 4.810 1.00 97.38 107 ALA A C 1
ATOM 833 O O . ALA A 1 107 ? -5.748 -10.703 5.403 1.00 97.38 107 ALA A O 1
ATOM 834 N N . LEU A 1 108 ? -3.502 -10.601 5.373 1.00 97.31 108 LEU A N 1
ATOM 835 C CA . LEU A 1 108 ? -3.319 -11.093 6.750 1.00 97.31 108 LEU A CA 1
ATOM 836 C C . LEU A 1 108 ? -4.008 -10.175 7.774 1.00 97.31 108 LEU A C 1
ATOM 838 O O . LEU A 1 108 ? -4.621 -10.643 8.730 1.00 97.31 108 LEU A O 1
ATOM 842 N N . CYS A 1 109 ? -3.987 -8.861 7.539 1.00 97.56 109 CYS A N 1
ATOM 843 C CA . CYS A 1 109 ? -4.711 -7.876 8.346 1.00 97.56 109 CYS A CA 1
ATOM 844 C C . CYS A 1 109 ? -6.240 -7.889 8.130 1.00 97.56 109 CYS A C 1
ATOM 846 O O . CYS A 1 109 ? -6.948 -7.082 8.741 1.00 97.56 109 CYS A O 1
ATOM 848 N N . GLY A 1 110 ? -6.783 -8.767 7.282 1.00 96.94 110 GLY A N 1
ATOM 849 C CA . GLY A 1 110 ? -8.217 -8.875 7.002 1.00 96.94 110 GLY A CA 1
ATOM 850 C C . GLY A 1 110 ? -8.801 -7.665 6.267 1.00 96.94 110 GLY A C 1
ATOM 851 O O . GLY A 1 110 ? -9.967 -7.328 6.474 1.00 96.94 110 GLY A O 1
ATOM 852 N N . VAL A 1 111 ? -7.992 -6.963 5.469 1.00 98.06 111 VAL A N 1
ATOM 853 C CA . VAL A 1 111 ? -8.429 -5.810 4.670 1.00 98.06 111 VAL A CA 1
ATOM 854 C C . VAL A 1 111 ? -9.427 -6.252 3.598 1.00 98.06 111 VAL A C 1
ATOM 856 O O . VAL A 1 111 ? -9.202 -7.225 2.890 1.00 98.06 111 VAL A O 1
ATOM 859 N N . ASN A 1 112 ? -10.528 -5.512 3.456 1.00 97.69 112 ASN A N 1
ATOM 860 C CA . ASN A 1 112 ? -11.555 -5.761 2.442 1.00 97.69 112 ASN A CA 1
ATOM 861 C C . ASN A 1 112 ? -11.331 -4.935 1.172 1.00 97.69 112 ASN A C 1
ATOM 863 O O . ASN A 1 112 ? -11.656 -5.386 0.079 1.00 97.69 112 ASN A O 1
ATOM 867 N N . ILE A 1 113 ? -10.835 -3.704 1.322 1.00 98.12 113 ILE A N 1
ATOM 868 C CA . ILE A 1 113 ? -10.607 -2.775 0.211 1.00 98.12 113 ILE A CA 1
ATOM 869 C C . ILE A 1 113 ? -9.210 -2.186 0.358 1.00 98.12 113 ILE A C 1
ATOM 871 O O . ILE A 1 113 ? -8.900 -1.561 1.370 1.00 98.12 113 ILE A O 1
ATOM 875 N N . LEU A 1 114 ? -8.381 -2.352 -0.664 1.00 98.12 114 LEU A N 1
ATOM 876 C CA . LEU A 1 114 ? -7.034 -1.799 -0.715 1.00 98.12 114 LEU A CA 1
ATOM 877 C C . LEU A 1 114 ? -6.928 -0.797 -1.861 1.00 98.12 114 LEU A C 1
ATOM 879 O O . LEU A 1 114 ? -7.429 -1.044 -2.956 1.00 98.12 114 LEU A O 1
ATOM 883 N N . CYS A 1 115 ? -6.264 0.327 -1.608 1.00 98.50 115 CYS A N 1
ATOM 884 C CA . CYS A 1 115 ? -6.006 1.359 -2.602 1.00 98.50 115 CYS A CA 1
ATOM 885 C C . CYS A 1 115 ? -4.501 1.628 -2.719 1.00 98.50 115 CYS A C 1
ATOM 887 O O . CYS A 1 115 ? -3.797 1.730 -1.711 1.00 98.50 115 CYS A O 1
ATOM 889 N N . LEU A 1 116 ? -4.024 1.749 -3.958 1.00 98.44 116 LEU A N 1
ATOM 890 C CA . LEU A 1 116 ? -2.640 2.076 -4.301 1.00 98.44 116 LEU A CA 1
ATOM 891 C C . LEU A 1 116 ? -2.540 3.558 -4.681 1.00 98.44 116 LEU A C 1
ATOM 893 O O . LEU A 1 116 ? -3.516 4.151 -5.143 1.00 98.44 116 LEU A O 1
ATOM 897 N N . GLN A 1 117 ? -1.361 4.152 -4.502 1.00 98.38 117 GLN A N 1
ATOM 898 C CA . GLN A 1 117 ? -1.120 5.548 -4.869 1.00 98.38 117 GLN A CA 1
ATOM 899 C C . GLN A 1 117 ? -1.261 5.810 -6.381 1.00 98.38 117 GLN A C 1
ATOM 901 O O . GLN A 1 117 ? -1.236 4.901 -7.214 1.00 98.38 117 GLN A O 1
ATOM 906 N N . GLU A 1 118 ? -1.393 7.084 -6.747 1.00 98.38 118 GLU A N 1
ATOM 907 C CA . GLU A 1 118 ? -1.443 7.497 -8.150 1.00 98.38 118 GLU A CA 1
ATOM 908 C C . GLU A 1 118 ? -0.205 7.020 -8.921 1.00 98.38 118 GLU A C 1
ATOM 910 O O . GLU A 1 118 ? 0.916 7.085 -8.413 1.00 98.38 118 GLU A O 1
ATOM 915 N N . ALA A 1 119 ? -0.425 6.548 -10.156 1.00 97.56 119 ALA A N 1
ATOM 916 C CA . ALA A 1 119 ? 0.624 6.083 -11.065 1.00 97.56 119 ALA A CA 1
ATOM 917 C C . ALA A 1 119 ? 1.628 5.118 -10.398 1.00 97.56 119 ALA A C 1
ATOM 919 O O . ALA A 1 119 ? 2.814 5.124 -10.721 1.00 97.56 119 ALA A O 1
ATOM 920 N N . TRP A 1 120 ? 1.154 4.284 -9.462 1.00 98.25 120 TRP A N 1
ATOM 921 C CA . TRP A 1 120 ? 2.002 3.465 -8.591 1.00 98.25 120 TRP A CA 1
ATOM 922 C C . TRP A 1 120 ? 2.990 2.557 -9.329 1.00 98.25 120 TRP A C 1
ATOM 924 O O . TRP A 1 120 ? 4.010 2.203 -8.749 1.00 98.25 120 TRP A O 1
ATOM 934 N N . THR A 1 121 ? 2.711 2.182 -10.581 1.00 98.06 121 THR A N 1
ATOM 935 C CA . THR A 1 121 ? 3.528 1.282 -11.408 1.00 98.06 121 THR A CA 1
ATOM 936 C C . THR A 1 121 ? 4.753 1.933 -12.046 1.00 98.06 121 THR A C 1
ATOM 938 O O . THR A 1 121 ? 5.524 1.236 -12.708 1.00 98.06 121 THR A O 1
ATOM 941 N N . MET A 1 122 ? 4.944 3.245 -11.888 1.00 98.19 122 MET A N 1
ATOM 942 C CA . MET A 1 122 ? 5.997 3.986 -12.579 1.00 98.19 122 MET A CA 1
ATOM 943 C C . MET A 1 122 ? 6.615 5.084 -11.703 1.00 98.19 122 MET A C 1
ATOM 945 O O . MET A 1 122 ? 5.991 5.553 -10.750 1.00 98.19 122 MET A O 1
ATOM 949 N N . PRO A 1 123 ? 7.839 5.548 -12.012 1.00 97.75 123 PRO A N 1
ATOM 950 C CA . PRO A 1 123 ? 8.310 6.819 -11.479 1.00 97.75 123 PRO A CA 1
ATOM 951 C C . PRO A 1 123 ? 7.406 7.959 -11.947 1.00 97.75 123 PRO A C 1
ATOM 953 O O . PRO A 1 123 ? 6.904 7.952 -13.072 1.00 97.75 123 PRO A O 1
ATOM 956 N N . PHE A 1 124 ? 7.258 8.987 -11.112 1.00 97.50 124 PHE A N 1
ATOM 957 C CA . PHE A 1 124 ? 6.479 10.178 -11.450 1.00 97.50 124 PHE A CA 1
ATOM 958 C C . PHE A 1 124 ? 7.246 11.074 -12.442 1.00 97.50 124 PHE A C 1
ATOM 960 O O . PHE A 1 124 ? 7.769 12.134 -12.106 1.00 97.50 124 PHE A O 1
ATOM 967 N N . ALA A 1 125 ? 7.370 10.600 -13.682 1.00 96.12 125 ALA A N 1
ATOM 968 C CA . ALA A 1 125 ? 8.263 11.145 -14.699 1.00 96.12 125 ALA A CA 1
ATOM 969 C C . ALA A 1 125 ? 7.702 12.370 -15.437 1.00 96.12 125 ALA A C 1
ATOM 971 O O . ALA A 1 125 ? 8.397 12.963 -16.257 1.00 96.12 125 ALA A O 1
ATOM 972 N N . PHE A 1 126 ? 6.466 12.793 -15.157 1.00 95.81 126 PHE A N 1
ATOM 973 C CA . PHE A 1 126 ? 5.818 13.900 -15.874 1.00 95.81 126 PHE A CA 1
ATOM 974 C C . PHE A 1 126 ? 6.556 15.239 -15.744 1.00 95.81 126 PHE A C 1
ATOM 976 O O . PHE A 1 126 ? 6.434 16.098 -16.619 1.00 95.81 126 PHE A O 1
ATOM 983 N N . CYS A 1 127 ? 7.376 15.405 -14.704 1.00 96.38 127 CYS A N 1
ATOM 984 C CA . CYS A 1 127 ? 8.236 16.573 -14.531 1.00 96.38 127 CYS A CA 1
ATOM 985 C C . CYS A 1 127 ? 9.266 16.747 -15.664 1.00 96.38 127 CYS A C 1
ATOM 987 O O . CYS A 1 127 ? 9.654 17.880 -15.948 1.00 96.38 127 CYS A O 1
ATOM 989 N N . THR A 1 128 ? 9.666 15.666 -16.345 1.00 96.62 128 THR A N 1
ATOM 990 C CA . THR A 1 128 ? 10.634 15.712 -17.455 1.00 96.62 128 THR A CA 1
ATOM 991 C C . THR A 1 128 ? 10.015 16.261 -18.738 1.00 96.62 128 THR A C 1
ATOM 993 O O . THR A 1 128 ? 10.723 16.803 -19.582 1.00 96.62 128 THR A O 1
ATOM 996 N N . ARG A 1 129 ? 8.686 16.140 -18.890 1.00 97.06 129 ARG A N 1
ATOM 997 C CA . ARG A 1 129 ? 7.928 16.401 -20.132 1.00 97.06 129 ARG A CA 1
ATOM 998 C C . ARG A 1 129 ? 8.333 15.512 -21.315 1.00 97.06 129 ARG A C 1
ATOM 1000 O O . ARG A 1 129 ? 7.842 15.709 -22.429 1.00 97.06 129 ARG A O 1
ATOM 1007 N N . GLU A 1 130 ? 9.214 14.542 -21.099 1.00 97.25 130 GLU A N 1
ATOM 1008 C CA . GLU A 1 130 ? 9.673 13.627 -22.133 1.00 97.25 130 GLU A CA 1
ATOM 1009 C C . GLU A 1 130 ? 8.595 12.582 -22.422 1.00 97.25 130 GLU A C 1
ATOM 1011 O O . GLU A 1 130 ? 7.882 12.121 -21.533 1.00 97.25 130 GLU A O 1
ATOM 1016 N N . LYS A 1 131 ? 8.466 12.182 -23.688 1.00 96.56 131 LYS A N 1
ATOM 1017 C CA . LYS A 1 131 ? 7.523 11.120 -24.068 1.00 96.56 131 LYS A CA 1
ATOM 1018 C C . LYS A 1 131 ? 8.131 9.731 -23.940 1.00 96.56 131 LYS A C 1
ATOM 1020 O O . LYS A 1 131 ? 7.437 8.802 -23.555 1.00 96.56 131 LYS A O 1
ATOM 1025 N N . ARG A 1 132 ? 9.402 9.570 -24.310 1.00 96.00 132 ARG A N 1
ATOM 1026 C CA . ARG A 1 132 ? 10.109 8.285 -24.262 1.00 96.00 132 ARG A CA 1
ATOM 1027 C C . ARG A 1 132 ? 11.171 8.322 -23.162 1.00 96.00 132 ARG A C 1
ATOM 1029 O O . ARG A 1 132 ? 11.819 9.357 -23.043 1.00 96.00 132 ARG A O 1
ATOM 1036 N N . PRO A 1 133 ? 11.361 7.227 -22.409 1.00 95.56 133 PRO A N 1
ATOM 1037 C CA . PRO A 1 133 ? 10.614 5.962 -22.494 1.00 95.56 133 PRO A CA 1
ATOM 1038 C C . PRO A 1 133 ? 9.265 5.985 -21.739 1.00 95.56 133 PRO A C 1
ATOM 1040 O O . PRO A 1 133 ? 8.541 5.000 -21.740 1.00 95.56 133 PRO A O 1
ATOM 1043 N N . TRP A 1 134 ? 8.888 7.100 -21.101 1.00 97.81 134 TRP A N 1
ATOM 1044 C CA . TRP A 1 134 ? 7.795 7.145 -20.114 1.00 97.81 134 TRP A CA 1
ATOM 1045 C C . TRP A 1 134 ? 6.413 6.713 -20.620 1.00 97.81 134 TRP A C 1
ATOM 1047 O O . TRP A 1 134 ? 5.665 6.087 -19.875 1.00 97.81 134 TRP A O 1
ATOM 1057 N N . ALA A 1 135 ? 6.077 6.983 -21.882 1.00 97.44 135 ALA A N 1
ATOM 1058 C CA . ALA A 1 135 ? 4.812 6.554 -22.477 1.00 97.44 135 ALA A CA 1
ATOM 1059 C C . ALA A 1 135 ? 4.688 5.023 -22.610 1.00 97.44 135 ALA A C 1
ATOM 1061 O O . ALA A 1 135 ? 3.578 4.528 -22.778 1.00 97.44 135 ALA A O 1
ATOM 1062 N N . GLU A 1 136 ? 5.789 4.270 -22.511 1.00 97.62 136 GLU A N 1
ATOM 1063 C CA . GLU A 1 136 ? 5.778 2.800 -22.541 1.00 97.62 136 GLU A CA 1
ATOM 1064 C C . GLU A 1 136 ? 5.188 2.181 -21.262 1.00 97.62 136 GLU A C 1
ATOM 1066 O O . GLU A 1 136 ? 4.808 1.015 -21.279 1.00 97.62 136 GLU A O 1
ATOM 1071 N N . PHE A 1 137 ? 5.056 2.949 -20.170 1.00 98.06 137 PHE A N 1
ATOM 1072 C CA . PHE A 1 137 ? 4.332 2.511 -18.967 1.00 98.06 137 PHE A CA 1
ATOM 1073 C C . PHE A 1 137 ? 2.807 2.482 -19.156 1.00 98.06 137 PHE A C 1
ATOM 1075 O O . PHE A 1 137 ? 2.101 1.942 -18.306 1.00 98.06 137 PHE A O 1
ATOM 1082 N N . ALA A 1 138 ? 2.279 3.084 -20.226 1.00 98.12 138 ALA A N 1
ATOM 1083 C CA . ALA A 1 138 ? 0.845 3.096 -20.475 1.00 98.12 138 ALA A CA 1
ATOM 1084 C C . ALA A 1 138 ? 0.348 1.693 -20.855 1.00 98.12 138 ALA A C 1
ATOM 1086 O O . ALA A 1 138 ? 0.835 1.069 -21.797 1.00 98.12 138 ALA A O 1
ATOM 1087 N N . GLU A 1 139 ? -0.672 1.221 -20.144 1.00 98.31 139 GLU A N 1
ATOM 1088 C CA . GLU A 1 139 ? -1.268 -0.101 -20.329 1.00 98.31 139 GLU A CA 1
ATOM 1089 C C . GLU A 1 139 ? -2.793 0.021 -20.513 1.00 98.31 139 GLU A C 1
ATOM 1091 O O . GLU A 1 139 ? -3.401 0.964 -19.999 1.00 98.31 139 GLU A O 1
ATOM 1096 N N . PRO A 1 140 ? -3.454 -0.918 -21.220 1.00 98.38 140 PRO A N 1
ATOM 1097 C CA . PRO A 1 140 ? -4.915 -0.963 -21.276 1.00 98.38 140 PRO A CA 1
ATOM 1098 C C . PRO A 1 140 ? -5.531 -1.127 -19.879 1.00 98.38 140 PRO A C 1
ATOM 1100 O O . PRO A 1 140 ? -5.133 -2.020 -19.136 1.00 98.38 140 PRO A O 1
ATOM 1103 N N . ALA A 1 141 ? -6.547 -0.330 -19.541 1.00 98.00 141 ALA A N 1
ATOM 1104 C CA . ALA A 1 141 ? -7.118 -0.309 -18.190 1.00 98.00 141 ALA A CA 1
ATOM 1105 C C . ALA A 1 141 ? -7.714 -1.660 -17.741 1.00 98.00 141 ALA A C 1
ATOM 1107 O O . ALA A 1 141 ? -7.510 -2.084 -16.608 1.00 98.00 141 ALA A O 1
ATOM 1108 N N . GLU A 1 142 ? -8.430 -2.359 -18.623 1.00 97.50 142 GLU A N 1
ATOM 1109 C CA . GLU A 1 142 ? -9.189 -3.566 -18.248 1.00 97.50 142 GLU A CA 1
ATOM 1110 C C . GLU A 1 142 ? -8.404 -4.870 -18.440 1.00 97.50 142 GLU A C 1
ATOM 1112 O O . GLU A 1 142 ? -8.619 -5.846 -17.727 1.00 97.50 142 GLU A O 1
ATOM 1117 N N . ILE A 1 143 ? -7.491 -4.896 -19.414 1.00 97.56 143 ILE A N 1
ATOM 1118 C CA . ILE A 1 143 ? -6.795 -6.119 -19.856 1.00 97.56 143 ILE A CA 1
ATOM 1119 C C . ILE A 1 143 ? -5.270 -6.000 -19.819 1.00 97.56 143 ILE A C 1
ATOM 1121 O O . ILE A 1 143 ? -4.570 -6.933 -20.231 1.00 97.56 143 ILE A O 1
ATOM 1125 N N . GLY A 1 144 ? -4.760 -4.856 -19.361 1.00 98.12 144 GLY A N 1
ATOM 1126 C CA . GLY A 1 144 ? -3.339 -4.610 -19.185 1.00 98.12 144 GLY A CA 1
ATOM 1127 C C . GLY A 1 144 ? -2.723 -5.577 -18.176 1.00 98.12 144 GLY A C 1
ATOM 1128 O O . GLY A 1 144 ? -3.423 -6.147 -17.330 1.00 98.12 144 GLY A O 1
ATOM 1129 N N . PRO A 1 145 ? -1.409 -5.809 -18.268 1.00 98.12 145 PRO A N 1
ATOM 1130 C CA . PRO A 1 145 ? -0.755 -6.798 -17.433 1.00 98.12 145 PRO A CA 1
ATOM 1131 C C . PRO A 1 145 ? -0.776 -6.398 -15.946 1.00 98.12 145 PRO A C 1
ATOM 1133 O O . PRO A 1 145 ? -0.925 -7.291 -15.116 1.00 98.12 145 PRO A O 1
ATOM 1136 N N . THR A 1 146 ? -0.783 -5.101 -15.600 1.00 98.38 146 THR A N 1
ATOM 1137 C CA . THR A 1 146 ? -1.000 -4.648 -14.210 1.00 98.38 146 THR A CA 1
ATOM 1138 C C . THR A 1 146 ? -2.372 -5.066 -13.674 1.00 98.38 146 THR A C 1
ATOM 1140 O O . THR A 1 146 ? -2.468 -5.590 -12.566 1.00 98.38 146 THR A O 1
ATOM 1143 N N . THR A 1 147 ? -3.444 -4.878 -14.449 1.00 98.44 147 THR A N 1
ATOM 1144 C CA . THR A 1 147 ? -4.803 -5.264 -14.032 1.00 98.44 147 THR A CA 1
ATOM 1145 C C . THR A 1 147 ? -4.912 -6.772 -13.841 1.00 98.44 147 THR A C 1
ATOM 1147 O O . THR A 1 147 ? -5.470 -7.225 -12.846 1.00 98.44 147 THR A O 1
ATOM 1150 N N . LYS A 1 148 ? -4.311 -7.563 -14.739 1.00 98.00 148 LYS A N 1
ATOM 1151 C CA . LYS A 1 148 ? -4.252 -9.027 -14.600 1.00 98.00 148 LYS A CA 1
ATOM 1152 C C . LYS A 1 148 ? -3.455 -9.467 -13.375 1.00 98.00 148 LYS A C 1
ATOM 1154 O O . LYS A 1 148 ? -3.881 -10.380 -12.677 1.00 98.00 148 LYS A O 1
ATOM 1159 N N . PHE A 1 149 ? -2.329 -8.813 -13.095 1.00 97.94 149 PHE A N 1
ATOM 1160 C CA . PHE A 1 149 ? -1.560 -9.039 -11.874 1.00 97.94 149 PHE A CA 1
ATOM 1161 C C . PHE A 1 149 ? -2.416 -8.767 -10.626 1.00 97.94 149 PHE A C 1
ATOM 1163 O O . PHE A 1 149 ? -2.511 -9.630 -9.757 1.00 97.94 149 PHE A O 1
ATOM 1170 N N . LEU A 1 150 ? -3.108 -7.622 -10.565 1.00 97.94 150 LEU A N 1
ATOM 1171 C CA . LEU A 1 150 ? -3.985 -7.276 -9.439 1.00 97.94 150 LEU A CA 1
ATOM 1172 C C . LEU A 1 150 ? -5.156 -8.254 -9.273 1.00 97.94 150 LEU A C 1
ATOM 1174 O O . LEU A 1 150 ? -5.503 -8.599 -8.148 1.00 97.94 150 LEU A O 1
ATOM 1178 N N . GLN A 1 151 ? -5.729 -8.749 -10.373 1.00 96.81 151 GLN A N 1
ATOM 1179 C CA . GLN A 1 151 ? -6.756 -9.794 -10.334 1.00 96.81 151 GLN A CA 1
ATOM 1180 C C . GLN A 1 151 ? -6.244 -11.102 -9.722 1.00 96.81 151 GLN A C 1
ATOM 1182 O O . GLN A 1 151 ? -7.021 -11.800 -9.086 1.00 96.81 151 GLN A O 1
ATOM 1187 N N . GLN A 1 152 ? -4.967 -11.444 -9.910 1.00 95.12 152 GLN A N 1
ATOM 1188 C CA . GLN A 1 152 ? -4.380 -12.663 -9.344 1.00 95.12 152 GLN A CA 1
ATOM 1189 C C . GLN A 1 152 ? -4.088 -12.527 -7.850 1.00 95.12 152 GLN A C 1
ATOM 1191 O O . GLN A 1 152 ? -4.320 -13.470 -7.105 1.00 95.12 152 GLN A O 1
ATOM 1196 N N . VAL A 1 153 ? -3.576 -11.374 -7.408 1.00 93.31 153 VAL A N 1
ATOM 1197 C CA . VAL A 1 153 ? -3.243 -11.152 -5.987 1.00 93.31 153 VAL A CA 1
ATOM 1198 C C . VAL A 1 153 ? -4.443 -10.730 -5.136 1.00 93.31 153 VAL A C 1
ATOM 1200 O O . VAL A 1 153 ? -4.341 -10.733 -3.915 1.00 93.31 153 VAL A O 1
ATOM 1203 N N . GLY A 1 154 ? -5.549 -10.326 -5.767 1.00 81.25 154 GLY A N 1
ATOM 1204 C CA . GLY A 1 154 ? -6.795 -9.936 -5.101 1.00 81.25 154 GLY A CA 1
ATOM 1205 C C . GLY A 1 154 ? -7.864 -11.033 -5.025 1.00 81.25 154 GLY A C 1
ATOM 1206 O O . GLY A 1 154 ? -8.960 -10.743 -4.549 1.00 81.25 154 GLY A O 1
ATOM 1207 N N . GLN A 1 155 ? -7.579 -12.239 -5.528 1.00 71.81 155 GLN A N 1
ATOM 1208 C CA . GLN A 1 155 ? -8.415 -13.439 -5.359 1.00 71.81 155 GLN A CA 1
ATOM 1209 C C . GLN A 1 155 ? -8.095 -14.140 -4.042 1.00 71.81 155 GLN A C 1
ATOM 1211 O O . GLN A 1 155 ? -9.060 -14.631 -3.416 1.00 71.81 155 GLN A O 1
#

Radius of gyration: 19.82 Å; chains: 1; bounding box: 51×38×53 Å

InterPro domains:
  IPR003010 Carbon-nitrogen hydrolase [PF00795] (73-152)
  IPR003010 Carbon-nitrogen hydrolase [PS50263] (71-155)
  IPR036526 Carbon-nitrogen hydrolase superfamily [G3DSA:3.60.110.10] (2-155)
  IPR036526 Carbon-nitrogen hydrolase superfamily [SSF56317] (72-152)
  IPR050345 Aliphatic Amidase/Beta-Ureidopropionase [PTHR43674] (60-153)

pLDDT: mean 94.84, std 7.42, range [42.69, 98.56]

Secondary structure (DSSP, 8-state):
-----S-HHHHHHHHS-HHHHHHHHHHHHSSPPEEPP--HHHHHHHHHTT-----EE---PPPSSS------EEEE-----S-TTS-HHHHHHHHHHHHHHHHHHHHHTT-SEEEEPTTTTS--GGGG---TTGGGG---TTTSHHHHHHHHHT-